Protein AF-A0A5Q6PJX8-F1 (afdb_monomer_lite)

Structure (mmCIF, N/CA/C/O backbone):
data_AF-A0A5Q6PJX8-F1
#
_entry.id   AF-A0A5Q6PJX8-F1
#
loop_
_atom_site.group_PDB
_atom_site.id
_atom_site.type_symbol
_atom_site.label_atom_id
_atom_site.label_alt_id
_atom_site.label_comp_id
_atom_site.label_asym_id
_atom_site.label_entity_id
_atom_site.label_seq_id
_atom_site.pdbx_PDB_ins_code
_atom_site.Cartn_x
_atom_site.Cartn_y
_atom_site.Cartn_z
_atom_site.occupancy
_atom_site.B_iso_or_equiv
_atom_site.auth_seq_id
_atom_site.auth_comp_id
_atom_site.auth_asym_id
_atom_site.auth_atom_id
_atom_site.pdbx_PDB_model_num
ATOM 1 N N . MET A 1 1 ? -5.875 -25.274 -3.873 1.00 39.56 1 MET A N 1
ATOM 2 C CA . MET A 1 1 ? -6.264 -24.157 -4.753 1.00 39.56 1 MET A CA 1
ATOM 3 C C . MET A 1 1 ? -5.334 -23.032 -4.389 1.00 39.56 1 MET A C 1
ATOM 5 O O . MET A 1 1 ? -5.421 -22.552 -3.266 1.00 39.56 1 MET A O 1
ATOM 9 N N . ASP A 1 2 ? -4.376 -22.720 -5.253 1.00 43.34 2 ASP A N 1
ATOM 10 C CA . ASP A 1 2 ? -3.469 -21.605 -5.007 1.00 43.34 2 ASP A CA 1
ATOM 11 C C . ASP A 1 2 ? -4.318 -20.336 -4.970 1.00 43.34 2 ASP A C 1
ATOM 13 O O . ASP A 1 2 ? -4.962 -19.985 -5.960 1.00 43.34 2 ASP A O 1
ATOM 17 N N . ASN A 1 3 ? -4.413 -19.711 -3.797 1.00 53.59 3 ASN A N 1
ATOM 18 C CA . ASN A 1 3 ? -5.153 -18.469 -3.642 1.00 53.59 3 ASN A CA 1
ATOM 19 C C . ASN A 1 3 ? -4.456 -17.426 -4.521 1.00 53.59 3 ASN A C 1
ATOM 21 O O . ASN A 1 3 ? -3.330 -17.015 -4.236 1.00 53.59 3 ASN A O 1
ATOM 25 N N . VAL A 1 4 ? -5.092 -17.044 -5.628 1.00 67.38 4 VAL A N 1
ATOM 26 C CA . VAL A 1 4 ? -4.562 -16.012 -6.518 1.00 67.38 4 VAL A CA 1
ATOM 27 C C . VAL A 1 4 ? -4.500 -14.713 -5.720 1.00 67.38 4 VAL A C 1
ATOM 29 O O . VAL A 1 4 ? -5.530 -14.194 -5.301 1.00 67.38 4 VAL A O 1
ATOM 32 N N . MET A 1 5 ? -3.291 -14.194 -5.500 1.00 82.94 5 MET A N 1
ATOM 33 C CA . MET A 1 5 ? -3.073 -12.909 -4.836 1.00 82.94 5 MET A CA 1
ATOM 34 C C . MET A 1 5 ? -3.576 -11.782 -5.748 1.00 82.94 5 MET A C 1
ATOM 36 O O . MET A 1 5 ? -2.878 -11.351 -6.666 1.00 82.94 5 MET A O 1
ATOM 40 N N . CYS A 1 6 ? -4.795 -11.313 -5.498 1.00 91.94 6 CYS A N 1
ATOM 41 C CA . CYS A 1 6 ? -5.430 -10.213 -6.215 1.00 91.94 6 CYS A CA 1
ATOM 42 C C . CYS A 1 6 ? -6.031 -9.192 -5.235 1.00 91.94 6 CYS A C 1
ATOM 44 O O . CYS A 1 6 ? -6.045 -9.388 -4.019 1.00 91.94 6 CYS A O 1
ATOM 46 N N . ARG A 1 7 ? -6.529 -8.068 -5.759 1.00 95.00 7 ARG A N 1
ATOM 47 C CA . ARG A 1 7 ? -7.115 -7.000 -4.930 1.00 95.00 7 ARG A CA 1
ATOM 48 C C . ARG A 1 7 ? -8.288 -7.514 -4.091 1.00 95.00 7 ARG A C 1
ATOM 50 O O . ARG A 1 7 ? -8.381 -7.173 -2.918 1.00 95.00 7 ARG A O 1
ATOM 57 N N . ASP A 1 8 ? -9.133 -8.363 -4.670 1.00 95.38 8 ASP A N 1
ATOM 58 C CA . ASP A 1 8 ? -10.317 -8.888 -3.985 1.00 95.38 8 ASP A CA 1
ATOM 59 C C . ASP A 1 8 ? -9.936 -9.861 -2.870 1.00 95.38 8 ASP A C 1
ATOM 61 O O . ASP A 1 8 ? -10.402 -9.693 -1.748 1.00 95.38 8 ASP A O 1
ATOM 65 N N . SER A 1 9 ? -8.969 -10.759 -3.101 1.00 94.88 9 SER A N 1
ATOM 66 C CA . SER A 1 9 ? -8.484 -11.651 -2.040 1.00 94.88 9 SER A CA 1
ATOM 67 C C . SER A 1 9 ? -7.882 -10.882 -0.857 1.00 94.88 9 SER A C 1
ATOM 69 O O . SER A 1 9 ? -8.019 -11.299 0.288 1.00 94.88 9 SER A O 1
ATOM 71 N N . ILE A 1 10 ? -7.214 -9.748 -1.108 1.00 96.88 10 ILE A N 1
ATOM 72 C CA . ILE A 1 10 ? -6.683 -8.888 -0.038 1.00 96.88 10 ILE A CA 1
ATOM 73 C C . ILE A 1 10 ? -7.823 -8.227 0.744 1.00 96.88 10 ILE A C 1
ATOM 75 O O . ILE A 1 10 ? -7.799 -8.226 1.974 1.00 96.88 10 ILE A O 1
ATOM 79 N N . ARG A 1 11 ? -8.837 -7.696 0.051 1.00 97.31 11 ARG A N 1
ATOM 80 C CA . ARG A 1 11 ? -10.021 -7.102 0.695 1.00 97.31 11 ARG A CA 1
ATOM 81 C C . ARG A 1 11 ? -10.765 -8.114 1.557 1.00 97.31 11 ARG A C 1
ATOM 83 O O . ARG A 1 11 ? -11.125 -7.790 2.686 1.00 97.31 11 ARG A O 1
ATOM 90 N N . ASP A 1 12 ? -10.940 -9.335 1.062 1.00 96.75 12 ASP A N 1
ATOM 91 C CA . ASP A 1 12 ? -11.582 -10.416 1.810 1.00 96.75 12 ASP A CA 1
ATOM 92 C C . ASP A 1 12 ? -10.815 -10.742 3.094 1.00 96.75 12 ASP A C 1
ATOM 94 O O . ASP A 1 12 ? -11.424 -10.939 4.145 1.00 96.75 12 ASP A O 1
ATOM 98 N N . ARG A 1 13 ? -9.477 -10.722 3.046 1.00 97.12 13 ARG A N 1
ATOM 99 C CA . ARG A 1 13 ? -8.639 -10.913 4.235 1.00 97.12 13 ARG A CA 1
ATOM 100 C C . ARG A 1 13 ? -8.791 -9.781 5.248 1.00 97.12 13 ARG A C 1
ATOM 102 O O . ARG A 1 13 ? -8.994 -10.083 6.418 1.00 97.12 13 ARG A O 1
ATOM 109 N N . PHE A 1 14 ? -8.760 -8.514 4.824 1.00 97.75 14 PHE A N 1
ATOM 110 C CA . PHE A 1 14 ? -9.037 -7.372 5.712 1.00 97.75 14 PHE A CA 1
ATOM 111 C C . PHE A 1 14 ? -10.414 -7.484 6.377 1.00 97.75 14 PHE A C 1
ATOM 113 O O . PHE A 1 14 ? -10.548 -7.284 7.585 1.00 97.75 14 PHE A O 1
ATOM 120 N N . LYS A 1 15 ? -11.432 -7.874 5.602 1.00 96.69 15 LYS A N 1
ATOM 121 C CA . LYS A 1 15 ? -12.785 -8.107 6.112 1.00 96.69 15 LYS A CA 1
ATOM 122 C C . LYS A 1 15 ? -12.829 -9.246 7.133 1.00 96.69 15 LYS A C 1
ATOM 124 O O . LYS A 1 15 ? -13.495 -9.103 8.153 1.00 96.69 15 LYS A O 1
ATOM 129 N N . ALA A 1 16 ? -12.129 -10.352 6.881 1.00 96.75 16 ALA A N 1
ATOM 130 C CA . ALA A 1 16 ? -12.117 -11.520 7.762 1.00 96.75 16 ALA A CA 1
ATOM 131 C C . ALA A 1 16 ? -11.519 -11.221 9.146 1.00 96.75 16 ALA A C 1
ATOM 133 O O . ALA A 1 16 ? -12.021 -11.724 10.147 1.00 96.75 16 ALA A O 1
ATOM 134 N N . ILE A 1 17 ? -10.486 -10.379 9.208 1.00 96.12 17 ILE A N 1
ATOM 135 C CA . ILE A 1 17 ? -9.859 -9.942 10.468 1.00 96.12 17 ILE A CA 1
ATOM 136 C C . ILE A 1 17 ? -10.528 -8.701 11.078 1.00 96.12 17 ILE A C 1
ATOM 138 O O . ILE A 1 17 ? -10.145 -8.253 12.155 1.00 96.12 17 ILE A O 1
ATOM 142 N N . GLY A 1 18 ? -11.507 -8.119 10.381 1.00 96.81 18 GLY A N 1
ATOM 143 C CA . GLY A 1 18 ? -12.261 -6.964 10.848 1.00 96.81 18 GLY A CA 1
ATOM 144 C C . GLY A 1 18 ? -11.485 -5.647 10.860 1.00 96.81 18 GLY A C 1
ATOM 145 O O . GLY A 1 18 ? -11.867 -4.764 11.618 1.00 96.81 18 GLY A O 1
ATOM 146 N N . ILE A 1 19 ? -10.430 -5.485 10.053 1.00 97.50 19 ILE A N 1
ATOM 147 C CA . ILE A 1 19 ? -9.708 -4.207 9.920 1.00 97.50 19 ILE A CA 1
ATOM 148 C C . ILE A 1 19 ? -10.294 -3.404 8.754 1.00 97.50 19 ILE A C 1
ATOM 150 O O . ILE A 1 19 ? -10.369 -3.886 7.624 1.00 97.50 19 ILE A O 1
ATOM 154 N N . GLY A 1 20 ? -10.666 -2.155 9.023 1.00 97.00 20 GLY A N 1
ATOM 155 C CA . GLY A 1 20 ? -11.220 -1.215 8.057 1.00 97.00 20 GLY A CA 1
ATOM 156 C C . GLY A 1 20 ? -10.992 0.234 8.482 1.00 97.00 20 GLY A C 1
ATOM 157 O O . GLY A 1 20 ? -10.205 0.520 9.380 1.00 97.00 20 GLY A O 1
ATOM 158 N N . ARG A 1 21 ? -11.690 1.170 7.834 1.00 96.00 21 ARG A N 1
ATOM 159 C CA . ARG A 1 21 ? -11.523 2.611 8.081 1.00 96.00 21 ARG A CA 1
ATOM 160 C C . ARG A 1 21 ? -11.640 3.000 9.555 1.00 96.00 21 ARG A C 1
ATOM 162 O O . ARG A 1 21 ? -10.846 3.804 10.029 1.00 96.00 21 ARG A O 1
ATOM 169 N N . ASP A 1 22 ? -12.635 2.457 10.247 1.00 96.00 22 ASP A N 1
ATOM 170 C CA . ASP A 1 22 ? -13.013 2.935 11.580 1.00 96.00 22 ASP A CA 1
ATOM 171 C C . ASP A 1 22 ? -12.065 2.459 12.688 1.00 96.00 22 ASP A C 1
ATOM 173 O O . ASP A 1 22 ? -12.126 2.962 13.808 1.00 96.00 22 ASP A O 1
ATOM 177 N N . ASN A 1 23 ? -11.195 1.486 12.397 1.00 96.94 23 ASN A N 1
ATOM 178 C CA . ASN A 1 23 ? -10.322 0.876 13.397 1.00 96.94 23 ASN A CA 1
ATOM 179 C C . ASN A 1 23 ? -8.880 0.625 12.938 1.00 96.94 23 ASN A C 1
ATOM 181 O O . ASN A 1 23 ? -8.084 0.149 13.748 1.00 96.94 23 ASN A O 1
ATOM 185 N N . VAL A 1 24 ? -8.517 0.949 11.691 1.00 96.81 24 VAL A N 1
ATOM 186 C CA . VAL A 1 24 ? -7.117 0.900 11.262 1.00 96.81 24 VAL A CA 1
ATOM 187 C C . VAL A 1 24 ? -6.300 1.910 12.069 1.00 96.81 24 VAL A C 1
ATOM 189 O O . VAL A 1 24 ? -6.634 3.093 12.147 1.00 96.81 24 VAL A O 1
ATOM 192 N N . THR A 1 25 ? -5.227 1.443 12.703 1.00 96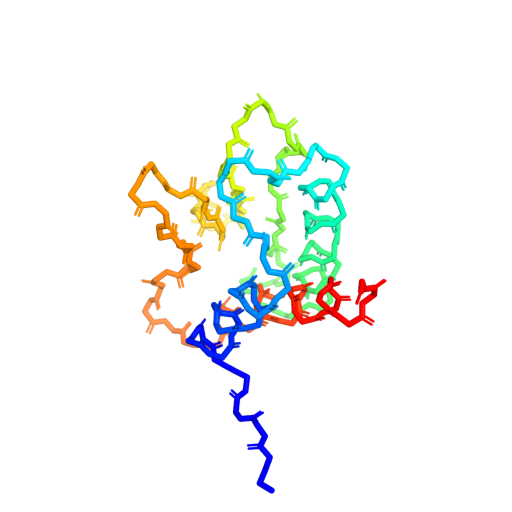.06 25 THR A N 1
ATOM 193 C CA . THR A 1 25 ? -4.402 2.293 13.569 1.00 96.06 25 THR A CA 1
ATOM 194 C C . THR A 1 25 ? -3.258 2.949 12.802 1.00 96.06 25 THR A C 1
ATOM 196 O O . THR A 1 25 ? -2.846 2.506 11.726 1.00 96.06 25 THR A O 1
ATOM 199 N N . LYS A 1 26 ? -2.677 3.998 13.391 1.00 95.69 26 LYS A N 1
ATOM 200 C CA . LYS A 1 26 ? -1.459 4.632 12.872 1.00 95.69 26 LYS A CA 1
ATOM 201 C C . LYS A 1 26 ? -0.311 3.627 12.741 1.00 95.69 26 LYS A C 1
ATOM 203 O O . LYS A 1 26 ? 0.415 3.654 11.752 1.00 95.69 26 LYS A O 1
ATOM 208 N N . GLU A 1 27 ? -0.137 2.753 13.726 1.00 96.12 27 GLU A N 1
ATOM 209 C CA . GLU A 1 27 ? 0.921 1.739 13.755 1.00 96.12 27 GLU A CA 1
ATOM 210 C C . GLU A 1 27 ? 0.748 0.746 12.605 1.00 96.12 27 GLU A C 1
ATOM 212 O O . GLU A 1 27 ? 1.719 0.419 11.925 1.00 96.12 27 GLU A O 1
ATOM 217 N N . GLN A 1 28 ? -0.493 0.336 12.329 1.00 96.94 28 GLN A N 1
ATOM 218 C CA . GLN A 1 28 ? -0.813 -0.519 11.187 1.00 96.94 28 GLN A CA 1
ATOM 219 C C . GLN A 1 28 ? -0.535 0.194 9.859 1.00 96.94 28 GLN A C 1
ATOM 221 O O . GLN A 1 28 ? 0.095 -0.392 8.985 1.00 96.94 28 GLN A O 1
ATOM 226 N N . LEU A 1 29 ? -0.918 1.467 9.707 1.00 97.12 29 LEU A N 1
ATOM 227 C CA . LEU A 1 29 ? -0.627 2.244 8.492 1.00 97.12 29 LEU A CA 1
ATOM 228 C C . LEU A 1 29 ? 0.877 2.430 8.260 1.00 97.12 29 LEU A C 1
ATOM 230 O O . LEU A 1 29 ? 1.338 2.337 7.122 1.00 97.12 29 LEU A O 1
ATOM 234 N N . LEU A 1 30 ? 1.651 2.659 9.324 1.00 96.50 30 LEU A N 1
ATOM 235 C CA . LEU A 1 30 ? 3.111 2.735 9.252 1.00 96.50 30 LEU A CA 1
ATOM 236 C C . LEU A 1 30 ? 3.731 1.389 8.864 1.00 96.50 30 LEU A C 1
ATOM 238 O O . LEU A 1 30 ? 4.613 1.359 8.007 1.00 96.50 30 LEU A O 1
ATOM 242 N N . LEU A 1 31 ? 3.256 0.281 9.438 1.00 97.12 31 LEU A N 1
ATOM 243 C CA . LEU A 1 31 ? 3.727 -1.059 9.089 1.00 97.12 31 LEU A CA 1
ATOM 244 C C . LEU A 1 31 ? 3.388 -1.412 7.634 1.00 97.12 31 LEU A C 1
ATOM 246 O O . LEU A 1 31 ? 4.258 -1.854 6.885 1.00 97.12 31 LEU A O 1
ATOM 250 N N . ILE A 1 32 ? 2.153 -1.149 7.201 1.00 97.56 32 ILE A N 1
ATOM 251 C CA . ILE A 1 32 ? 1.715 -1.336 5.813 1.00 97.56 32 ILE A CA 1
ATOM 252 C C . ILE A 1 32 ? 2.593 -0.518 4.859 1.00 97.56 32 ILE A C 1
ATOM 254 O O . ILE A 1 32 ? 3.072 -1.049 3.856 1.00 97.56 32 ILE A O 1
ATOM 258 N N . HIS A 1 33 ? 2.843 0.759 5.173 1.00 97.75 33 HIS A N 1
ATOM 259 C CA . HIS A 1 33 ? 3.732 1.616 4.385 1.00 97.75 33 HIS A CA 1
ATOM 260 C C . HIS A 1 33 ? 5.127 0.999 4.246 1.00 97.75 33 HIS A C 1
ATOM 262 O O . HIS A 1 33 ? 5.618 0.854 3.125 1.00 97.75 33 HIS A O 1
ATOM 268 N N . GLN A 1 34 ? 5.734 0.571 5.355 1.00 97.62 34 GLN A N 1
ATOM 269 C CA . GLN A 1 34 ? 7.070 -0.029 5.366 1.00 97.62 34 GLN A CA 1
ATOM 270 C C . GLN A 1 34 ? 7.143 -1.311 4.530 1.00 97.62 34 GLN A C 1
ATOM 272 O O . GLN A 1 34 ? 8.071 -1.473 3.733 1.00 97.62 34 GLN A O 1
ATOM 277 N N . LEU A 1 35 ? 6.164 -2.204 4.677 1.00 98.50 35 LEU A N 1
ATOM 278 C CA . LEU A 1 35 ? 6.127 -3.484 3.968 1.00 98.50 35 LEU A CA 1
ATOM 279 C C . LEU A 1 35 ? 5.920 -3.293 2.463 1.00 98.50 35 LEU A C 1
ATOM 281 O O . LEU A 1 35 ? 6.662 -3.867 1.662 1.00 98.50 35 LEU A O 1
ATOM 285 N N . ILE A 1 36 ? 4.990 -2.419 2.062 1.00 98.06 36 ILE A N 1
ATOM 286 C CA . ILE A 1 36 ? 4.811 -2.068 0.648 1.00 98.06 36 ILE A CA 1
ATOM 287 C C . ILE A 1 36 ? 6.089 -1.426 0.098 1.00 98.06 36 ILE A C 1
ATOM 289 O O . ILE A 1 36 ? 6.555 -1.815 -0.974 1.00 98.06 36 ILE A O 1
ATOM 293 N N . ASN A 1 37 ? 6.691 -0.478 0.824 1.00 98.12 37 ASN A N 1
ATOM 294 C CA . ASN A 1 37 ? 7.905 0.192 0.370 1.00 98.12 37 ASN A CA 1
ATOM 295 C C . ASN A 1 37 ? 9.061 -0.796 0.177 1.00 98.12 37 ASN A C 1
ATOM 297 O O . ASN A 1 37 ? 9.751 -0.727 -0.836 1.00 98.12 37 ASN A O 1
ATOM 301 N N . SER A 1 38 ? 9.233 -1.755 1.091 1.00 98.38 38 SER A N 1
ATOM 302 C CA . SER A 1 38 ? 10.232 -2.823 0.971 1.00 98.38 38 SER A CA 1
ATOM 303 C C . SER A 1 38 ? 10.045 -3.635 -0.317 1.00 98.38 38 SER A C 1
ATOM 305 O O . SER A 1 38 ? 10.988 -3.813 -1.094 1.00 98.38 38 SER A O 1
ATOM 307 N N . ARG A 1 39 ? 8.805 -4.044 -0.622 1.00 98.12 39 ARG A N 1
ATOM 308 C CA . ARG A 1 39 ? 8.480 -4.755 -1.870 1.00 98.12 39 ARG A CA 1
ATOM 309 C C . ARG A 1 39 ? 8.700 -3.897 -3.115 1.00 98.12 39 ARG A C 1
ATOM 311 O O . ARG A 1 39 ? 9.204 -4.406 -4.113 1.00 98.12 39 ARG A O 1
ATOM 318 N N . MET A 1 40 ? 8.359 -2.607 -3.073 1.00 97.56 40 MET A N 1
ATOM 319 C CA . MET A 1 40 ? 8.607 -1.679 -4.183 1.00 97.56 40 MET A CA 1
ATOM 320 C C . MET A 1 40 ? 10.110 -1.470 -4.422 1.00 97.56 40 MET A C 1
ATOM 322 O O . MET A 1 40 ? 10.560 -1.522 -5.566 1.00 97.56 40 MET A O 1
ATOM 326 N N . MET A 1 41 ? 10.89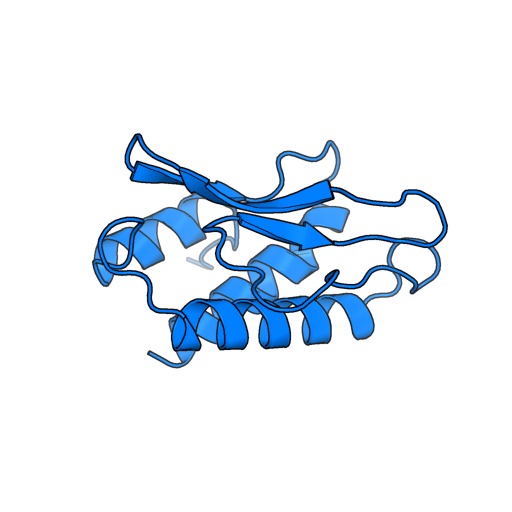5 -1.304 -3.352 1.00 97.38 41 MET A N 1
ATOM 327 C CA . MET A 1 41 ? 12.355 -1.153 -3.391 1.00 97.38 41 MET A CA 1
ATOM 328 C C . MET A 1 41 ? 13.072 -2.371 -3.965 1.00 97.38 41 MET A C 1
ATOM 330 O O . MET A 1 41 ? 14.066 -2.213 -4.668 1.00 97.38 41 MET A O 1
ATOM 334 N N . ALA A 1 42 ? 12.562 -3.566 -3.675 1.00 97.94 42 ALA A N 1
ATOM 335 C CA . ALA A 1 42 ? 13.079 -4.818 -4.214 1.00 97.94 42 ALA A CA 1
ATOM 336 C C . ALA A 1 42 ? 12.645 -5.084 -5.669 1.00 97.94 42 ALA A C 1
ATOM 338 O O . ALA A 1 42 ? 13.152 -6.013 -6.296 1.00 97.94 42 ALA A O 1
ATOM 339 N N . SER A 1 43 ? 11.694 -4.312 -6.206 1.00 95.44 43 SER A N 1
ATOM 340 C CA . SER A 1 43 ? 11.207 -4.478 -7.576 1.00 95.44 43 SER A CA 1
ATOM 341 C C . SER A 1 43 ? 12.068 -3.722 -8.596 1.00 95.44 43 SER A C 1
ATOM 343 O O . SER A 1 43 ? 12.653 -2.685 -8.293 1.00 95.44 43 SER A O 1
ATOM 345 N N . ASP A 1 44 ? 12.088 -4.207 -9.839 1.00 95.62 44 ASP A N 1
ATOM 346 C CA . ASP A 1 44 ? 12.711 -3.532 -10.988 1.00 95.62 44 ASP A CA 1
ATOM 347 C C . ASP A 1 44 ? 11.765 -2.535 -11.686 1.00 95.62 44 ASP A C 1
ATOM 349 O O . ASP A 1 44 ? 12.090 -1.968 -12.731 1.00 95.62 44 ASP A O 1
ATOM 353 N N . LEU A 1 45 ? 10.573 -2.317 -11.123 1.00 94.50 45 LEU A N 1
ATOM 354 C CA . LEU A 1 45 ? 9.526 -1.521 -11.747 1.00 94.50 45 LEU A CA 1
ATOM 355 C C . LEU A 1 45 ? 9.924 -0.053 -11.836 1.00 94.50 45 LEU A C 1
ATOM 357 O O . LEU A 1 45 ? 10.460 0.521 -10.885 1.00 94.50 45 LEU A O 1
ATOM 361 N N . PHE A 1 46 ? 9.585 0.555 -12.976 1.00 95.19 46 PHE A N 1
ATOM 362 C CA . PHE A 1 46 ? 9.849 1.967 -13.244 1.00 95.19 46 PHE A CA 1
ATOM 363 C C . PHE A 1 46 ? 11.338 2.295 -13.048 1.00 95.19 46 PHE A C 1
ATOM 365 O O . PHE A 1 46 ? 11.702 3.156 -12.247 1.00 95.19 46 PHE A O 1
ATOM 372 N N . ASP A 1 47 ? 12.203 1.536 -13.725 1.00 96.38 47 ASP A N 1
ATOM 373 C CA . ASP A 1 47 ? 13.667 1.613 -13.621 1.00 96.38 47 ASP A CA 1
ATOM 374 C C . ASP A 1 47 ? 14.186 1.408 -12.184 1.00 96.38 47 ASP A C 1
ATOM 376 O O . ASP A 1 47 ? 15.178 2.004 -11.761 1.00 96.38 47 ASP A O 1
ATOM 380 N N . GLY A 1 48 ? 13.470 0.594 -11.400 1.00 96.81 48 GLY A N 1
ATOM 381 C CA . GLY A 1 48 ? 13.762 0.330 -9.991 1.00 96.81 48 GLY A CA 1
ATOM 382 C C . GLY A 1 48 ? 13.523 1.523 -9.062 1.00 96.81 48 GLY A C 1
ATOM 383 O O . GLY A 1 48 ? 14.080 1.559 -7.962 1.00 96.81 48 GLY A O 1
ATOM 384 N N . THR A 1 49 ? 12.727 2.515 -9.476 1.00 97.62 49 THR A N 1
ATOM 385 C CA . THR A 1 49 ? 12.540 3.784 -8.739 1.00 97.62 49 THR A CA 1
ATOM 386 C C . THR A 1 49 ? 11.231 3.886 -7.972 1.00 97.62 49 THR A C 1
ATOM 388 O O . THR A 1 49 ? 11.006 4.883 -7.293 1.00 97.62 49 THR A O 1
ATOM 391 N N . MET A 1 50 ? 10.374 2.870 -8.052 1.00 96.75 50 MET A N 1
ATOM 392 C CA . MET A 1 50 ? 9.089 2.853 -7.357 1.00 96.75 50 MET A CA 1
ATOM 393 C C . MET A 1 50 ? 9.266 2.845 -5.838 1.00 96.75 50 MET A C 1
ATOM 395 O O . MET A 1 50 ? 9.922 1.947 -5.313 1.00 96.75 50 MET A O 1
ATOM 399 N N . ARG A 1 51 ? 8.704 3.819 -5.120 1.00 97.25 51 ARG A N 1
ATOM 400 C CA . ARG A 1 51 ? 8.807 3.936 -3.653 1.00 97.25 51 ARG A CA 1
ATOM 401 C C . ARG A 1 51 ? 7.501 4.443 -3.061 1.00 97.25 51 ARG A C 1
ATOM 403 O O . ARG A 1 51 ? 6.774 5.176 -3.724 1.00 97.25 51 ARG A O 1
ATOM 410 N N . MET A 1 52 ? 7.226 4.112 -1.804 1.00 97.38 52 MET A N 1
ATOM 411 C CA . MET A 1 52 ? 6.196 4.830 -1.050 1.00 97.38 52 MET A CA 1
ATOM 412 C C . MET A 1 52 ? 6.644 6.279 -0.815 1.00 97.38 52 MET A C 1
ATOM 414 O O . MET A 1 52 ? 7.839 6.541 -0.666 1.00 97.38 52 MET A O 1
ATOM 418 N N . THR A 1 53 ? 5.699 7.221 -0.790 1.00 94.88 53 THR A N 1
ATOM 419 C CA . THR A 1 53 ? 5.982 8.627 -0.447 1.00 94.88 53 THR A CA 1
ATOM 420 C C . THR A 1 53 ? 6.117 8.794 1.069 1.00 94.88 53 THR A C 1
ATOM 422 O O . THR A 1 53 ? 6.439 7.832 1.763 1.00 94.88 53 THR A O 1
ATOM 425 N N . GLU A 1 54 ? 5.888 9.995 1.609 1.00 87.62 54 GLU A N 1
ATOM 426 C CA . GLU A 1 54 ? 5.990 10.251 3.049 1.00 87.62 54 GLU A CA 1
ATOM 427 C C . GLU A 1 54 ? 5.238 9.201 3.888 1.00 87.62 54 GLU A C 1
ATOM 429 O O . GLU A 1 54 ? 4.146 8.766 3.498 1.00 87.62 54 GLU A O 1
ATOM 434 N N . PRO A 1 55 ? 5.827 8.755 5.014 1.00 75.31 55 PRO A N 1
ATOM 435 C CA . PRO A 1 55 ? 5.123 7.895 5.955 1.00 75.31 55 PRO A CA 1
ATOM 436 C C . PRO A 1 55 ? 3.905 8.644 6.512 1.00 75.31 55 PRO A C 1
ATOM 438 O O . PRO A 1 55 ? 3.937 9.867 6.592 1.00 75.31 55 PRO A O 1
ATOM 441 N N . TYR A 1 56 ? 2.851 7.899 6.872 1.00 77.44 56 TYR A N 1
ATOM 442 C CA . TYR A 1 56 ? 1.550 8.375 7.380 1.00 77.44 56 TYR A CA 1
ATOM 443 C C . TYR A 1 56 ? 1.496 9.864 7.781 1.00 77.44 56 TYR A C 1
ATOM 445 O O . TYR A 1 56 ? 2.079 10.277 8.786 1.00 77.44 56 TYR A O 1
ATOM 453 N N . ASN A 1 57 ? 0.731 10.649 7.024 1.00 77.88 57 ASN A N 1
ATOM 454 C CA . ASN A 1 57 ? 0.584 12.100 7.169 1.00 77.88 57 ASN A CA 1
ATOM 455 C C . ASN A 1 57 ? -0.708 12.516 7.906 1.00 77.88 57 ASN A C 1
ATOM 457 O O . ASN A 1 57 ? -1.131 13.663 7.795 1.00 77.88 57 ASN A O 1
ATOM 461 N N . GLY A 1 58 ? -1.347 11.599 8.640 1.00 83.00 58 GLY A N 1
ATOM 462 C CA . GLY A 1 58 ? -2.669 11.827 9.240 1.00 83.00 58 GLY A CA 1
ATOM 463 C C . GLY A 1 58 ? -3.835 11.328 8.385 1.00 83.00 58 GLY A C 1
ATOM 464 O O . GLY A 1 58 ? -4.966 11.302 8.860 1.00 83.00 58 GLY A O 1
ATOM 465 N N . GLU A 1 59 ? -3.563 10.905 7.151 1.00 88.62 59 GLU A N 1
ATOM 466 C CA . GLU A 1 59 ? -4.580 10.440 6.218 1.00 88.62 59 GLU A CA 1
ATOM 467 C C . GLU A 1 59 ? -4.700 8.917 6.195 1.00 88.62 59 GLU A C 1
ATOM 469 O O . GLU A 1 59 ? -3.739 8.175 6.405 1.00 88.62 59 GLU A O 1
ATOM 474 N N . LEU A 1 60 ? -5.895 8.444 5.847 1.00 93.88 60 LEU A N 1
ATOM 475 C CA . LEU A 1 60 ? -6.191 7.020 5.672 1.00 93.88 60 LEU A CA 1
ATOM 476 C C . LEU A 1 60 ? -5.957 6.542 4.231 1.00 93.88 60 LEU A C 1
ATOM 478 O O . LEU A 1 60 ? -6.536 5.546 3.797 1.00 93.88 60 LEU A O 1
ATOM 482 N N . TYR A 1 61 ? -5.112 7.250 3.484 1.00 93.62 61 TYR A N 1
ATOM 483 C CA . TYR A 1 61 ? -4.619 6.831 2.180 1.00 93.62 61 TYR A CA 1
ATOM 484 C C . TYR A 1 61 ? -3.096 6.945 2.129 1.00 93.62 61 TYR A C 1
ATOM 486 O O . TYR A 1 61 ? -2.490 7.864 2.673 1.00 93.62 61 TYR A O 1
ATOM 494 N N . LEU A 1 62 ? -2.471 5.986 1.459 1.00 96.19 62 LEU A N 1
ATOM 495 C CA . LEU A 1 62 ? -1.036 5.894 1.270 1.00 96.19 62 LEU A CA 1
ATOM 496 C C . LEU A 1 62 ? -0.714 6.049 -0.212 1.00 96.19 62 LEU A C 1
ATOM 498 O O . LEU A 1 62 ? -1.398 5.508 -1.086 1.00 96.19 62 LEU A O 1
ATOM 502 N N . GLN A 1 63 ? 0.359 6.778 -0.489 1.00 96.44 63 GLN A N 1
ATOM 503 C CA . GLN A 1 63 ? 0.794 7.099 -1.839 1.00 96.44 63 GLN A CA 1
ATOM 504 C C . GLN A 1 63 ? 2.194 6.555 -2.108 1.00 96.44 63 GLN A C 1
ATOM 506 O O . GLN A 1 63 ? 2.980 6.264 -1.206 1.00 96.44 63 GLN A O 1
ATOM 511 N N . CYS A 1 64 ? 2.498 6.426 -3.388 1.00 96.38 64 CYS A N 1
ATOM 512 C CA . CYS A 1 64 ? 3.808 6.066 -3.902 1.00 96.38 64 CYS A CA 1
ATOM 513 C C . CYS A 1 64 ? 4.202 7.023 -5.027 1.00 96.38 64 CYS A C 1
ATOM 515 O O . CYS A 1 64 ? 3.391 7.853 -5.447 1.00 96.38 64 CYS A O 1
ATOM 517 N N . SER A 1 65 ? 5.449 6.928 -5.470 1.00 96.50 65 SER A N 1
ATOM 518 C CA . SER A 1 65 ? 6.061 7.736 -6.521 1.00 96.50 65 SER A CA 1
ATOM 519 C C . SER A 1 65 ? 7.087 6.921 -7.309 1.00 96.50 65 SER A C 1
ATOM 521 O O . SER A 1 65 ? 7.505 5.835 -6.894 1.00 96.50 65 SER A O 1
ATOM 523 N N . THR A 1 66 ? 7.497 7.448 -8.460 1.00 96.44 66 THR A N 1
ATOM 524 C CA . THR A 1 66 ? 8.662 6.984 -9.232 1.00 96.44 66 THR A CA 1
ATOM 525 C C . THR A 1 66 ? 9.421 8.199 -9.761 1.00 96.44 66 THR A C 1
ATOM 527 O O . THR A 1 66 ? 8.984 9.332 -9.589 1.00 96.44 66 THR A O 1
ATOM 530 N N . LYS A 1 67 ? 10.524 7.998 -10.493 1.00 96.38 67 LYS A N 1
ATOM 531 C CA . LYS A 1 67 ? 11.144 9.100 -11.252 1.00 96.38 67 LYS A CA 1
ATOM 532 C C . LYS A 1 67 ? 10.283 9.626 -12.408 1.00 96.38 67 LYS A C 1
ATOM 534 O O . LYS A 1 67 ? 10.570 10.700 -12.921 1.00 96.38 67 LYS A O 1
ATOM 539 N N . GLN A 1 68 ? 9.284 8.868 -12.857 1.00 94.12 68 GLN A N 1
ATOM 540 C CA . GLN A 1 68 ? 8.467 9.212 -14.026 1.00 94.12 68 GLN A CA 1
ATOM 541 C C . GLN A 1 68 ? 7.139 9.884 -13.638 1.00 94.12 68 GLN A C 1
ATOM 543 O O . GLN A 1 68 ? 6.453 10.417 -14.506 1.00 94.12 68 GLN A O 1
ATOM 548 N N . TRP A 1 69 ? 6.745 9.826 -12.361 1.00 94.50 69 TRP A N 1
ATOM 549 C CA . TRP A 1 69 ? 5.525 10.444 -11.840 1.00 94.50 69 TRP A CA 1
ATOM 550 C C . TRP A 1 69 ? 5.598 10.647 -10.323 1.00 94.50 69 TRP A C 1
ATOM 552 O O . TRP A 1 69 ? 6.099 9.792 -9.594 1.00 94.50 69 TRP A O 1
ATOM 562 N N . ASP A 1 70 ? 5.022 11.754 -9.853 1.00 92.06 70 ASP A N 1
ATOM 563 C CA . ASP A 1 70 ? 5.271 12.238 -8.493 1.00 92.06 70 ASP A CA 1
ATOM 564 C C . ASP A 1 70 ? 4.431 11.557 -7.415 1.00 92.06 70 ASP A C 1
ATOM 566 O O . ASP A 1 70 ? 4.951 11.277 -6.340 1.00 92.06 70 ASP A O 1
ATOM 570 N N . LYS A 1 71 ? 3.133 11.319 -7.653 1.00 92.62 71 LYS A N 1
ATOM 571 C CA . LYS A 1 71 ? 2.226 10.745 -6.644 1.00 92.62 71 LYS A CA 1
ATOM 572 C C . LYS A 1 71 ? 1.105 9.931 -7.280 1.00 92.62 71 LYS A C 1
ATOM 574 O O . LYS A 1 71 ? 0.393 10.422 -8.155 1.00 92.62 71 LYS A O 1
ATOM 579 N N . ARG A 1 72 ? 0.913 8.699 -6.807 1.00 94.62 72 ARG A N 1
ATOM 580 C CA . ARG A 1 72 ? -0.265 7.861 -7.090 1.00 94.62 72 ARG A CA 1
ATOM 581 C C . ARG A 1 72 ? -0.707 7.127 -5.834 1.00 94.62 72 ARG A C 1
ATOM 583 O O . ARG A 1 72 ? 0.126 6.749 -5.012 1.00 94.62 72 ARG A O 1
ATOM 590 N N . GLU A 1 73 ? -2.011 6.904 -5.707 1.00 94.88 73 GLU A N 1
ATOM 591 C CA . GLU A 1 73 ? -2.570 6.102 -4.619 1.00 94.88 73 GLU A CA 1
ATOM 592 C C . GLU A 1 73 ? -2.077 4.653 -4.707 1.00 94.88 73 GLU A C 1
ATOM 594 O O . GLU A 1 73 ? -2.143 4.030 -5.772 1.00 94.88 73 GLU A O 1
ATOM 599 N N . ALA A 1 74 ? -1.594 4.138 -3.577 1.00 96.31 74 ALA A N 1
ATOM 600 C CA . ALA A 1 74 ? -1.259 2.735 -3.379 1.00 96.31 74 ALA A CA 1
ATOM 601 C C . ALA A 1 74 ? -2.381 2.001 -2.625 1.00 96.31 74 ALA A C 1
ATOM 603 O O . ALA A 1 74 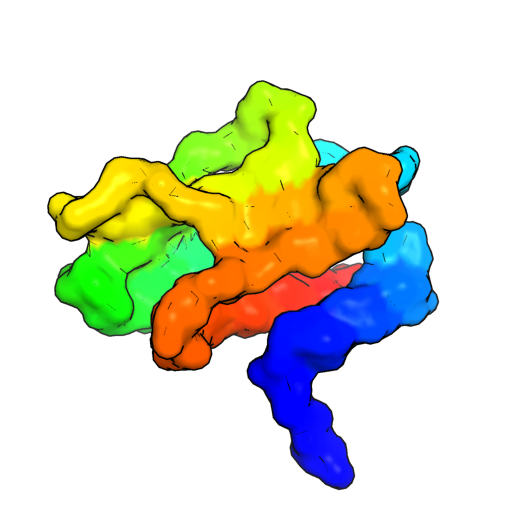? -2.805 0.925 -3.054 1.00 96.31 74 ALA A O 1
ATOM 604 N N . LEU A 1 75 ? -2.865 2.603 -1.534 1.00 97.31 75 LEU A N 1
ATOM 605 C CA . LEU A 1 75 ? -3.886 2.055 -0.640 1.00 97.31 75 LEU A CA 1
ATOM 606 C C . LEU A 1 75 ? -4.759 3.182 -0.078 1.00 97.31 75 LEU A C 1
ATOM 608 O O . LEU A 1 75 ? -4.228 4.234 0.260 1.00 97.31 75 LEU A O 1
ATOM 612 N N . SER A 1 76 ? -6.054 2.948 0.101 1.00 96.75 76 SER A N 1
ATOM 613 C CA . SER A 1 76 ? -6.975 3.865 0.780 1.00 96.75 76 SER A CA 1
ATOM 614 C C . SER A 1 76 ? -8.016 3.106 1.607 1.00 96.75 76 SER A C 1
ATOM 616 O O . SER A 1 76 ? -8.501 2.056 1.193 1.00 96.75 76 SER A O 1
ATOM 618 N N . PHE A 1 77 ? -8.362 3.632 2.784 1.00 97.50 77 PHE A N 1
ATOM 619 C CA . PHE A 1 77 ? -9.507 3.197 3.588 1.00 97.50 77 PHE A CA 1
ATOM 620 C C . PHE A 1 77 ? -10.618 4.251 3.478 1.00 97.50 77 PHE A C 1
ATOM 622 O O . PHE A 1 77 ? -10.652 5.244 4.217 1.00 97.50 77 PHE A O 1
ATOM 629 N N . ASN A 1 78 ? -11.516 4.056 2.517 1.00 96.44 78 ASN A N 1
ATOM 630 C CA . ASN A 1 78 ? -12.499 5.056 2.107 1.00 96.44 78 ASN A CA 1
ATOM 631 C C . ASN A 1 78 ? -13.666 5.181 3.088 1.00 96.44 78 ASN A C 1
ATOM 633 O O . ASN A 1 78 ? -13.966 4.265 3.852 1.00 96.44 78 ASN A O 1
ATOM 637 N N . THR A 1 79 ? -14.338 6.336 3.062 1.00 94.31 79 THR A N 1
ATOM 638 C CA . THR A 1 79 ? -15.468 6.671 3.951 1.00 94.31 79 THR A CA 1
ATOM 639 C C . THR A 1 79 ? -16.672 5.745 3.811 1.00 94.31 79 THR A C 1
ATOM 641 O O . THR A 1 79 ? -17.465 5.652 4.738 1.00 94.31 79 THR A O 1
ATOM 644 N N . ASP A 1 80 ? -16.813 5.068 2.676 1.00 95.19 80 ASP A N 1
ATOM 645 C CA . ASP A 1 80 ? -17.840 4.055 2.411 1.00 95.19 80 ASP A CA 1
ATOM 646 C C . ASP A 1 80 ? -17.440 2.645 2.893 1.00 95.19 80 ASP A C 1
ATOM 648 O O . ASP A 1 80 ? -18.170 1.680 2.673 1.00 95.19 80 ASP A O 1
ATOM 652 N N . GLY A 1 81 ? -16.278 2.511 3.539 1.00 93.44 81 GLY A N 1
ATOM 653 C CA . GLY A 1 81 ? -15.718 1.238 3.990 1.00 93.44 81 GLY A CA 1
ATOM 654 C C . GLY A 1 81 ? -14.957 0.474 2.905 1.00 93.44 81 GLY A C 1
ATOM 655 O O . GLY A 1 81 ? -14.409 -0.593 3.187 1.00 93.44 81 GLY A O 1
ATOM 656 N N . PHE A 1 82 ? -14.878 0.992 1.676 1.00 96.69 82 PHE A N 1
ATOM 657 C CA . PHE A 1 82 ? -14.114 0.352 0.615 1.00 96.69 82 PHE A CA 1
ATOM 658 C C . PHE A 1 82 ? -12.606 0.501 0.849 1.00 96.69 82 PHE A C 1
ATOM 660 O O . PHE A 1 82 ? -12.099 1.595 1.096 1.00 96.69 82 PHE A O 1
ATOM 667 N N . ILE A 1 83 ? -11.868 -0.603 0.711 1.00 97.75 83 ILE A N 1
ATOM 668 C CA . ILE A 1 83 ? -10.404 -0.576 0.695 1.00 97.75 83 ILE A CA 1
ATOM 669 C C . ILE A 1 83 ? -9.941 -0.440 -0.760 1.00 97.75 83 ILE A C 1
ATOM 671 O O . ILE A 1 83 ? -9.980 -1.398 -1.549 1.00 97.75 83 ILE A O 1
ATOM 675 N N . GLY A 1 84 ? -9.527 0.770 -1.131 1.00 96.94 84 GLY A N 1
ATOM 676 C CA . GLY A 1 84 ? -8.938 1.057 -2.431 1.00 96.94 84 GLY A CA 1
ATOM 677 C C . GLY A 1 84 ? -7.519 0.511 -2.499 1.00 96.94 84 GLY A C 1
ATOM 678 O O . GLY A 1 84 ? -6.704 0.757 -1.623 1.00 96.94 84 GLY A O 1
ATOM 679 N N . ILE A 1 85 ? -7.223 -0.267 -3.539 1.00 97.12 85 ILE A N 1
ATOM 680 C CA . ILE A 1 85 ? -5.878 -0.773 -3.833 1.00 97.12 85 ILE A CA 1
ATOM 681 C C . ILE A 1 85 ? -5.601 -0.400 -5.279 1.00 97.12 85 ILE A C 1
ATOM 683 O O . ILE A 1 85 ? -6.386 -0.789 -6.149 1.00 97.12 85 ILE A O 1
ATOM 687 N N . ALA A 1 86 ? -4.510 0.334 -5.512 1.00 94.38 86 ALA A N 1
ATOM 688 C CA . ALA A 1 86 ? -4.092 0.905 -6.795 1.00 94.38 86 ALA A CA 1
ATOM 689 C C . ALA A 1 86 ? -4.783 0.297 -8.035 1.00 94.38 86 ALA A C 1
ATOM 691 O O . ALA A 1 86 ? -4.485 -0.824 -8.464 1.00 94.38 86 ALA A O 1
ATOM 692 N N . GLY A 1 87 ? -5.704 1.055 -8.636 1.00 83.94 87 GLY A N 1
ATOM 693 C CA . GLY A 1 87 ? -6.457 0.685 -9.842 1.00 83.94 87 GLY A CA 1
ATOM 694 C C . GLY A 1 87 ? -5.708 0.989 -11.141 1.00 83.94 87 GLY A C 1
ATOM 695 O O . GLY A 1 87 ? -6.258 1.607 -12.046 1.00 83.94 87 GLY A O 1
ATOM 696 N N . TRP A 1 88 ? -4.418 0.665 -11.212 1.00 86.19 88 TRP A N 1
ATOM 697 C CA . TRP A 1 88 ? -3.587 1.027 -12.362 1.00 86.19 88 TRP A CA 1
ATOM 698 C C . TRP A 1 88 ? -3.754 0.039 -13.518 1.00 86.19 88 TRP A C 1
ATOM 700 O O . TRP A 1 88 ? -4.075 -1.126 -13.307 1.00 86.19 88 TRP A O 1
ATOM 710 N N . ALA A 1 89 ? -3.463 0.497 -14.738 1.00 75.00 89 ALA A N 1
ATOM 711 C CA . ALA A 1 89 ? -3.679 -0.259 -15.974 1.00 75.00 89 ALA A CA 1
ATOM 712 C C . ALA A 1 89 ? -2.904 -1.590 -16.076 1.00 75.00 89 ALA A C 1
ATOM 714 O O . ALA A 1 89 ? -3.225 -2.409 -16.929 1.00 75.00 89 ALA A O 1
ATOM 715 N N . SER A 1 90 ? -1.877 -1.809 -15.244 1.00 83.06 90 SER A N 1
ATOM 716 C CA . SER A 1 90 ? -1.070 -3.032 -15.259 1.00 83.06 90 SER A CA 1
ATOM 717 C C . SER A 1 90 ? -1.064 -3.733 -13.906 1.00 83.06 90 SER A C 1
ATOM 719 O O . SER A 1 90 ? -0.608 -3.174 -12.903 1.00 83.06 90 SER A O 1
ATOM 721 N N . ASP A 1 91 ? -1.424 -5.015 -13.908 1.00 86.94 91 ASP A N 1
ATOM 722 C CA . ASP A 1 91 ? -1.290 -5.880 -12.734 1.00 86.94 91 ASP A CA 1
ATOM 723 C C . ASP A 1 91 ? 0.174 -6.151 -12.350 1.00 86.94 91 ASP A C 1
ATOM 725 O O . ASP A 1 91 ? 0.470 -6.455 -11.195 1.00 86.94 91 ASP A O 1
ATOM 729 N N . LYS A 1 92 ? 1.135 -5.956 -13.268 1.00 89.44 92 LYS A N 1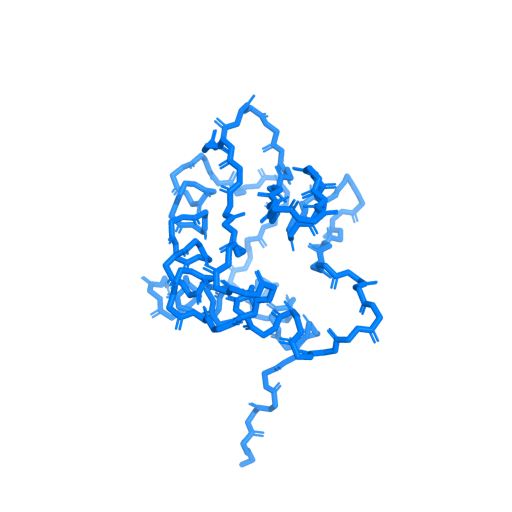
ATOM 730 C CA . LYS A 1 92 ? 2.563 -6.032 -12.913 1.00 89.44 92 LYS A CA 1
ATOM 731 C C . LYS A 1 92 ? 2.908 -4.958 -11.880 1.00 89.44 92 LYS A C 1
ATOM 733 O O . LYS A 1 92 ? 3.593 -5.236 -10.901 1.00 89.44 92 LYS A O 1
ATOM 738 N N . SER A 1 93 ? 2.408 -3.741 -12.092 1.00 90.00 93 SER A N 1
ATOM 739 C CA . SER A 1 93 ? 2.740 -2.582 -11.259 1.00 90.00 93 SER A CA 1
ATOM 740 C C . SER A 1 93 ? 2.058 -2.573 -9.889 1.00 90.00 93 SER A C 1
ATOM 742 O O . SER A 1 93 ? 2.590 -1.976 -8.960 1.00 90.00 93 SER A O 1
ATOM 744 N N . VAL A 1 94 ? 0.932 -3.282 -9.726 1.00 94.25 94 VAL A N 1
ATOM 745 C CA . VAL A 1 94 ? 0.269 -3.418 -8.416 1.00 94.25 94 VAL A CA 1
ATOM 746 C C . VAL A 1 94 ? 0.901 -4.505 -7.544 1.00 94.25 94 VAL A C 1
ATOM 748 O O . VAL A 1 94 ? 0.711 -4.512 -6.331 1.00 94.25 94 VAL A O 1
ATOM 751 N N . LYS A 1 95 ? 1.663 -5.434 -8.135 1.00 94.88 95 LYS A N 1
ATOM 752 C CA . LYS A 1 95 ? 2.177 -6.618 -7.437 1.00 94.88 95 LYS A CA 1
ATOM 753 C C . LYS A 1 95 ? 2.949 -6.300 -6.144 1.00 94.88 95 LYS A C 1
ATOM 755 O O . LYS A 1 95 ? 2.647 -6.953 -5.148 1.00 94.88 95 LYS A O 1
ATOM 760 N N . PRO A 1 96 ? 3.859 -5.304 -6.084 1.00 96.69 96 PRO A N 1
ATOM 761 C CA . PRO A 1 96 ? 4.540 -4.974 -4.830 1.00 96.69 96 PRO A CA 1
ATOM 762 C C . PRO A 1 96 ? 3.588 -4.500 -3.725 1.00 96.69 96 PRO A C 1
ATOM 764 O O . PRO A 1 96 ? 3.821 -4.781 -2.553 1.00 96.69 96 PRO A O 1
ATOM 767 N N . ILE A 1 97 ? 2.496 -3.821 -4.096 1.00 97.25 97 ILE A N 1
ATOM 768 C CA . ILE A 1 97 ? 1.459 -3.369 -3.160 1.00 97.25 97 ILE A CA 1
ATOM 769 C C . ILE A 1 97 ? 0.723 -4.582 -2.591 1.00 97.25 97 ILE A C 1
ATOM 771 O O . ILE A 1 97 ? 0.623 -4.720 -1.377 1.00 97.25 97 ILE A O 1
ATOM 775 N N . LEU A 1 98 ? 0.268 -5.497 -3.453 1.00 97.12 98 LEU A N 1
ATOM 776 C CA . LEU A 1 98 ? -0.414 -6.719 -3.012 1.00 97.12 98 LEU A CA 1
ATOM 777 C C . LEU A 1 98 ? 0.480 -7.583 -2.117 1.00 97.12 98 LEU A C 1
ATOM 779 O O . LEU A 1 98 ? 0.017 -8.092 -1.103 1.00 97.12 98 LEU A O 1
ATOM 783 N N . GLN A 1 99 ? 1.763 -7.706 -2.461 1.00 97.62 99 GLN A N 1
ATOM 784 C CA . GLN A 1 99 ? 2.731 -8.456 -1.665 1.00 97.62 99 GLN A CA 1
ATOM 785 C C . GLN A 1 99 ? 2.954 -7.823 -0.290 1.00 97.62 99 GLN A C 1
ATOM 787 O O . GLN A 1 99 ? 2.908 -8.538 0.701 1.00 97.62 99 GLN A O 1
ATOM 792 N N . GLY A 1 100 ? 3.134 -6.501 -0.213 1.00 98.12 100 GLY A N 1
ATOM 793 C CA . GLY A 1 100 ? 3.302 -5.814 1.071 1.00 98.12 100 GLY A CA 1
ATOM 794 C C . GLY A 1 100 ? 2.054 -5.901 1.956 1.00 98.12 10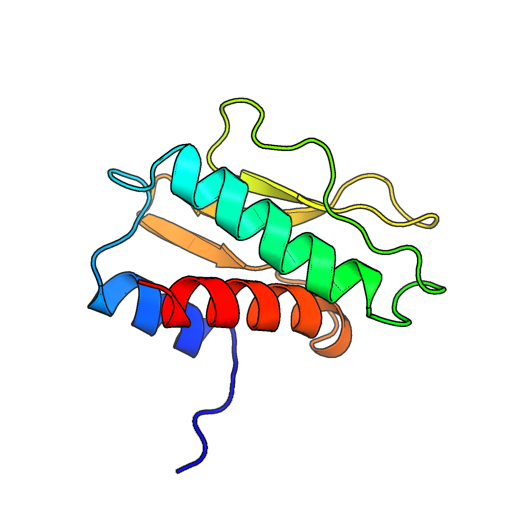0 GLY A C 1
ATOM 795 O O . GLY A 1 100 ? 2.166 -6.039 3.170 1.00 98.12 100 GLY A O 1
ATOM 796 N N . LEU A 1 101 ? 0.861 -5.883 1.352 1.00 98.06 101 LEU A N 1
ATOM 797 C CA . LEU A 1 101 ? -0.398 -6.103 2.071 1.00 98.06 101 LEU A CA 1
ATOM 798 C C . LEU A 1 101 ? -0.543 -7.550 2.549 1.00 98.06 101 LEU A C 1
ATOM 800 O O . LEU A 1 101 ? -0.984 -7.761 3.674 1.00 98.06 101 LEU A O 1
ATOM 804 N N . CYS A 1 102 ? -0.148 -8.540 1.744 1.00 97.81 102 CYS A N 1
ATOM 805 C CA . CYS A 1 102 ? -0.067 -9.924 2.211 1.00 97.81 102 CYS A CA 1
ATOM 806 C C . CYS A 1 102 ? 0.891 -10.057 3.393 1.00 97.81 102 CYS A C 1
ATOM 808 O O . CYS A 1 102 ? 0.496 -10.623 4.403 1.00 97.81 102 CYS A O 1
ATOM 810 N N . ASP A 1 103 ? 2.094 -9.484 3.301 1.00 98.31 103 ASP A N 1
ATOM 811 C CA . ASP A 1 103 ? 3.074 -9.542 4.389 1.00 98.31 103 ASP A CA 1
ATOM 812 C C . ASP A 1 103 ? 2.518 -8.947 5.688 1.00 98.31 103 ASP A C 1
ATOM 814 O O . ASP A 1 103 ? 2.812 -9.455 6.765 1.00 98.31 103 ASP A O 1
ATOM 818 N N . PHE A 1 104 ? 1.722 -7.876 5.601 1.00 98.19 104 PHE A N 1
ATOM 819 C CA . PHE A 1 104 ? 1.037 -7.293 6.756 1.00 98.19 104 PHE A CA 1
ATOM 820 C C . PHE A 1 104 ? -0.012 -8.255 7.321 1.00 98.19 104 PHE A C 1
ATO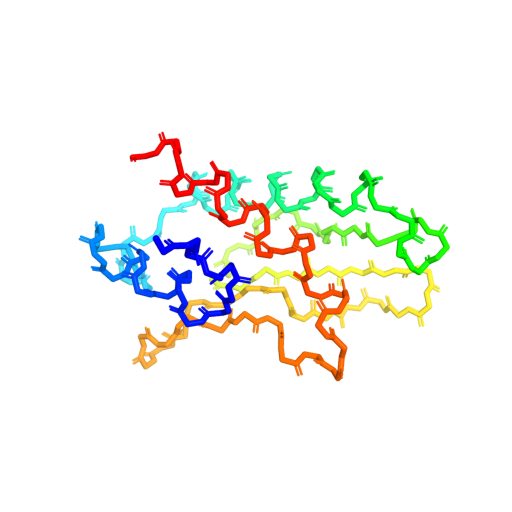M 822 O O . PHE A 1 104 ? -0.010 -8.543 8.512 1.00 98.19 104 PHE A O 1
ATOM 829 N N . LEU A 1 105 ? -0.891 -8.771 6.460 1.00 97.19 105 LEU A N 1
ATOM 830 C CA . LEU A 1 105 ? -1.983 -9.659 6.854 1.00 97.19 105 LEU A CA 1
ATOM 831 C C . LEU A 1 105 ? -1.493 -11.024 7.373 1.00 97.19 105 LEU A C 1
ATOM 833 O O . LEU A 1 105 ? -2.261 -11.723 8.023 1.00 97.19 105 LEU A O 1
ATOM 837 N N . ASP A 1 106 ? -0.269 -11.435 7.037 1.00 96.44 106 ASP A N 1
ATOM 838 C CA . ASP A 1 106 ? 0.373 -12.659 7.535 1.00 96.44 106 ASP A CA 1
ATOM 839 C C . ASP A 1 106 ? 1.028 -12.460 8.920 1.00 96.44 106 ASP A C 1
ATOM 841 O O . ASP A 1 106 ? 1.386 -13.439 9.573 1.00 96.44 106 ASP A O 1
ATOM 845 N N . GLN A 1 107 ? 1.209 -11.211 9.368 1.00 95.44 107 GLN A N 1
ATOM 846 C CA . GLN A 1 107 ? 1.840 -10.863 10.652 1.00 95.44 107 GLN A CA 1
ATOM 847 C C . GLN A 1 107 ? 0.846 -10.620 11.794 1.00 95.44 107 GLN A C 1
ATOM 849 O O . GLN A 1 107 ? 1.279 -10.383 12.924 1.00 95.44 107 GLN A O 1
ATOM 854 N N . ILE A 1 108 ? -0.455 -10.638 11.507 1.00 88.81 108 ILE A N 1
ATOM 855 C CA . ILE A 1 108 ? -1.522 -10.256 12.442 1.00 88.81 108 ILE A CA 1
ATOM 856 C C . ILE A 1 108 ? -2.502 -11.389 12.707 1.00 88.81 108 ILE A C 1
ATOM 858 O O . ILE A 1 108 ? -2.675 -12.256 11.822 1.00 88.81 108 ILE A O 1
#

Secondary structure (DSSP, 8-state):
------HHHHHHHHHHTT-STTT--HHHHHHHHHHHHHHHHTS-HHHHT-EE-SS--SSSEEEEEETTEEEEEEEEE-TTS-EEE---S-HHHHHHHHHHHHHHHT--

Radius of gyration: 13.09 Å; chains: 1; bounding box: 32×36×30 Å

Foldseek 3Di:
DPPPLDPVVLVVLCVVVVHADVDQDLVLQQQLQVLLQVLLCPDCPQVSFKGWDDRDPVFQWTWIAGPVGRTDTQWHRDPVRDIDGGPDPDPVVNVSSSRSSVVSSVVD

Organism: Vibrio cholerae (NCBI:txid666)

pLDDT: mean 92.93, std 9.8, range [39.56, 98.5]

Sequence (108 aa):
MDNVMCRDSIRDRFKAIGIGRDNVTKEQLLLIHQLINSRMMASDLFDGTMRMTEPYNGELYLQCSTKQWDKREALSFNTDGFIGIAGWASDKSVKPILQGLCDFLDQI